Protein AF-A0A8T7DKN2-F1 (afdb_monomer_lite)

Structure (mmCIF, N/CA/C/O backbone):
data_AF-A0A8T7DKN2-F1
#
_entry.id   AF-A0A8T7DKN2-F1
#
loop_
_atom_site.group_PDB
_atom_site.id
_atom_site.type_symbol
_atom_site.label_atom_id
_atom_site.label_alt_id
_atom_site.label_comp_id
_atom_site.label_asym_id
_atom_site.label_entity_id
_atom_site.label_seq_id
_atom_site.pdbx_PDB_ins_code
_atom_site.Cartn_x
_atom_site.Cartn_y
_atom_site.Cartn_z
_atom_site.occupancy
_atom_site.B_iso_or_equiv
_atom_site.auth_seq_id
_atom_site.auth_comp_id
_atom_site.auth_asym_id
_atom_site.auth_atom_id
_atom_site.pdbx_PDB_model_num
ATOM 1 N N . LEU A 1 1 ? 4.648 10.142 3.045 1.00 90.62 1 LEU A N 1
ATOM 2 C CA . LEU A 1 1 ? 4.567 8.880 2.269 1.00 90.62 1 LEU A CA 1
ATOM 3 C C . LEU A 1 1 ? 4.582 9.127 0.769 1.00 90.62 1 LEU A C 1
ATOM 5 O O . LEU A 1 1 ? 5.520 8.663 0.148 1.00 90.62 1 LEU A O 1
ATOM 9 N N . TYR A 1 2 ? 3.647 9.905 0.207 1.00 92.06 2 TYR A N 1
ATOM 10 C CA . TYR A 1 2 ? 3.612 10.200 -1.237 1.00 92.06 2 TYR A CA 1
ATOM 11 C C . TYR A 1 2 ? 4.944 10.720 -1.804 1.00 92.06 2 TYR A C 1
ATOM 13 O O . TYR A 1 2 ? 5.500 10.107 -2.705 1.00 92.06 2 TYR A O 1
ATOM 21 N N . LEU A 1 3 ? 5.507 11.790 -1.227 1.00 95.31 3 LEU A N 1
ATOM 22 C CA . LEU A 1 3 ? 6.794 12.332 -1.689 1.00 95.31 3 LEU A CA 1
ATOM 23 C C . LEU A 1 3 ? 7.936 11.312 -1.569 1.00 95.31 3 LEU A C 1
ATOM 25 O O . LEU A 1 3 ? 8.757 11.201 -2.468 1.00 95.31 3 LEU A O 1
ATOM 29 N N . GLY A 1 4 ? 7.954 10.528 -0.486 1.00 95.31 4 GLY A N 1
ATOM 30 C CA . GLY A 1 4 ? 8.940 9.461 -0.300 1.00 95.31 4 GLY A CA 1
ATOM 31 C C . GLY A 1 4 ? 8.813 8.357 -1.349 1.00 95.31 4 GLY A C 1
ATOM 32 O O . GLY A 1 4 ? 9.822 7.900 -1.872 1.00 95.31 4 GLY A O 1
ATOM 33 N N . TRP A 1 5 ? 7.582 7.979 -1.702 1.00 95.12 5 TRP A N 1
ATOM 34 C CA . TRP A 1 5 ? 7.303 7.024 -2.771 1.00 95.12 5 TRP A CA 1
ATOM 35 C C . TRP A 1 5 ? 7.752 7.548 -4.138 1.00 95.12 5 TRP A C 1
ATOM 37 O O . TRP A 1 5 ? 8.408 6.819 -4.879 1.00 95.12 5 TRP A O 1
ATOM 47 N N . VAL A 1 6 ? 7.449 8.809 -4.461 1.00 95.06 6 VAL A N 1
ATOM 48 C CA . VAL A 1 6 ? 7.875 9.437 -5.721 1.00 95.06 6 VAL A CA 1
ATOM 49 C C . VAL A 1 6 ? 9.400 9.461 -5.815 1.00 95.06 6 VAL A C 1
ATOM 51 O O . VAL A 1 6 ? 9.951 8.991 -6.807 1.00 95.06 6 VAL A O 1
ATOM 54 N N . SER A 1 7 ? 10.090 9.921 -4.769 1.00 94.94 7 SER A N 1
ATOM 55 C CA . SER A 1 7 ? 11.556 9.933 -4.738 1.00 94.94 7 SER A CA 1
ATOM 56 C C . SER A 1 7 ? 12.146 8.528 -4.874 1.00 94.94 7 SER A C 1
ATOM 58 O O . SER A 1 7 ? 13.044 8.325 -5.685 1.00 94.94 7 SER A O 1
ATOM 60 N N . ALA A 1 8 ? 11.619 7.544 -4.139 1.00 94.81 8 ALA A N 1
ATOM 61 C CA . ALA A 1 8 ? 12.079 6.160 -4.225 1.00 94.81 8 ALA A CA 1
ATOM 62 C C . ALA A 1 8 ? 11.844 5.561 -5.620 1.00 94.81 8 ALA A C 1
ATOM 64 O O . ALA A 1 8 ? 12.725 4.898 -6.157 1.00 94.81 8 ALA A O 1
ATOM 65 N N . SER A 1 9 ? 10.694 5.843 -6.237 1.00 92.56 9 SER A N 1
ATOM 66 C CA . SER A 1 9 ? 10.378 5.398 -7.598 1.00 92.56 9 SER A CA 1
ATOM 67 C C . SER A 1 9 ? 11.371 5.949 -8.613 1.00 92.56 9 SER A C 1
ATOM 69 O O . SER A 1 9 ? 11.872 5.197 -9.443 1.00 92.56 9 SER A O 1
ATOM 71 N N . VAL A 1 10 ? 11.692 7.244 -8.523 1.00 91.81 10 VAL A N 1
ATOM 72 C CA . VAL A 1 10 ? 12.685 7.886 -9.394 1.00 91.81 10 VAL A CA 1
ATOM 73 C C . VAL A 1 10 ? 14.072 7.289 -9.169 1.00 91.81 10 VAL A C 1
ATOM 75 O O . VAL A 1 10 ? 14.772 7.028 -10.138 1.00 91.81 10 VAL A O 1
ATOM 78 N N . MET A 1 11 ? 14.462 7.020 -7.920 1.00 93.12 11 MET A N 1
ATOM 79 C CA . MET A 1 11 ? 15.753 6.397 -7.602 1.00 93.12 11 MET A CA 1
ATOM 80 C C . MET A 1 11 ? 15.864 4.974 -8.152 1.00 93.12 11 MET A C 1
ATOM 82 O O . MET A 1 11 ? 16.881 4.643 -8.754 1.00 93.12 11 MET A O 1
ATOM 86 N N . VAL A 1 12 ? 14.829 4.142 -7.984 1.00 91.62 12 VAL A N 1
ATOM 87 C CA . VAL A 1 12 ? 14.810 2.791 -8.565 1.00 91.62 12 VAL A CA 1
ATOM 88 C C . VAL A 1 12 ? 14.847 2.892 -10.085 1.00 91.62 12 VAL A C 1
ATOM 90 O O . VAL A 1 12 ? 15.660 2.232 -10.716 1.00 91.62 12 VAL A O 1
ATOM 93 N N . PHE A 1 13 ? 14.037 3.757 -10.693 1.00 87.44 13 PHE A N 1
ATOM 94 C CA . PHE A 1 13 ? 14.054 3.923 -12.143 1.00 87.44 13 PHE A CA 1
ATOM 95 C C . PHE A 1 13 ? 15.433 4.364 -12.653 1.00 87.44 13 PHE A C 1
ATOM 97 O O . PHE A 1 13 ? 15.977 3.725 -13.544 1.00 87.44 13 PHE A O 1
ATOM 104 N N . ALA A 1 14 ? 16.047 5.376 -12.038 1.00 89.00 14 ALA A N 1
ATOM 105 C CA . ALA A 1 14 ? 17.368 5.876 -12.414 1.00 89.00 14 ALA A CA 1
ATOM 106 C C . ALA A 1 14 ? 18.499 4.852 -12.201 1.00 89.00 14 ALA A C 1
ATOM 108 O O . ALA A 1 14 ? 19.483 4.869 -12.936 1.00 89.00 14 ALA A O 1
ATOM 109 N N . ALA A 1 15 ? 18.373 3.959 -11.214 1.00 88.31 15 ALA A N 1
ATOM 110 C CA . ALA A 1 15 ? 19.363 2.915 -10.957 1.00 88.31 15 ALA A CA 1
ATOM 111 C C . ALA A 1 15 ? 19.396 1.839 -12.056 1.00 88.31 15 ALA A C 1
ATOM 113 O O . ALA A 1 15 ? 20.452 1.268 -12.315 1.00 88.31 15 ALA A O 1
ATOM 114 N N . PHE A 1 16 ? 18.254 1.570 -12.695 1.00 84.81 16 PHE A N 1
ATOM 115 C CA . PHE A 1 16 ? 18.122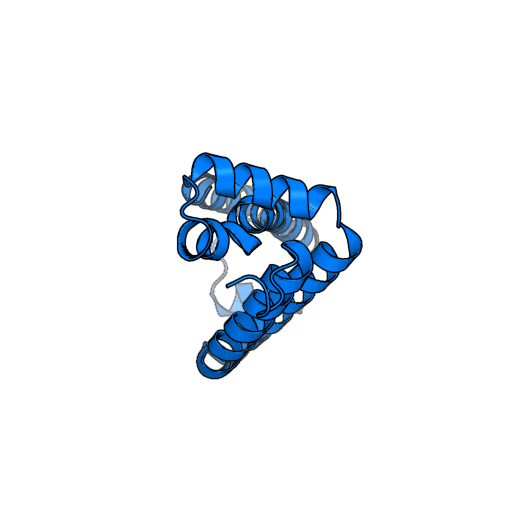 0.534 -13.726 1.00 84.81 16 PHE A CA 1
ATOM 116 C C . PHE A 1 16 ? 18.083 1.097 -15.154 1.00 84.81 16 PHE A C 1
ATOM 118 O O . PHE A 1 16 ? 18.499 0.416 -16.087 1.00 84.81 16 PHE A O 1
ATOM 125 N N . TYR A 1 17 ? 17.638 2.342 -15.327 1.00 80.81 17 TYR A N 1
ATOM 126 C CA . TYR A 1 17 ? 17.549 3.044 -16.606 1.00 80.81 17 TYR A CA 1
ATOM 127 C C . TYR A 1 17 ? 18.435 4.293 -16.564 1.00 80.81 17 TYR A C 1
ATOM 129 O O . TYR A 1 17 ? 17.989 5.390 -16.231 1.00 80.81 17 TYR A O 1
ATOM 137 N N . SER A 1 18 ? 19.716 4.114 -16.888 1.00 68.50 18 SER A N 1
ATOM 138 C CA . SER A 1 18 ? 20.729 5.180 -16.957 1.00 68.50 18 SER A CA 1
ATOM 139 C C . SER A 1 18 ? 20.994 5.694 -18.385 1.00 68.50 18 SER A C 1
ATOM 141 O O . SER A 1 18 ? 21.828 6.579 -18.567 1.00 68.50 18 SER A O 1
ATOM 143 N N . GLY A 1 19 ? 20.291 5.146 -19.387 1.00 70.38 19 GLY A N 1
ATOM 144 C CA . GLY A 1 19 ? 20.437 5.449 -20.818 1.00 70.38 19 GLY A CA 1
ATOM 145 C C . GLY A 1 19 ? 19.172 6.033 -21.463 1.00 70.38 19 GLY A C 1
ATOM 146 O O . GLY A 1 19 ? 18.466 6.829 -20.848 1.00 70.38 19 GLY A O 1
ATOM 147 N N . GLU A 1 20 ? 18.891 5.661 -22.716 1.00 63.56 20 GLU A N 1
ATOM 148 C CA . GLU A 1 20 ? 17.693 6.111 -23.438 1.00 63.56 20 GLU A CA 1
ATOM 149 C C . GLU A 1 20 ? 16.413 5.662 -22.722 1.00 63.56 20 GLU A C 1
ATOM 151 O O . GLU A 1 20 ? 16.265 4.501 -22.336 1.00 63.56 20 GLU A O 1
ATOM 156 N N . PHE A 1 21 ? 15.476 6.596 -22.535 1.00 66.81 21 PHE A N 1
ATOM 157 C CA . PHE A 1 21 ? 14.172 6.265 -21.976 1.00 66.81 21 PHE A CA 1
ATOM 158 C C . PHE A 1 21 ? 13.451 5.317 -22.939 1.00 66.81 21 PHE A C 1
ATOM 160 O O . PHE A 1 21 ? 13.247 5.695 -24.098 1.00 66.81 21 PHE A O 1
ATOM 167 N N . PRO A 1 22 ? 13.026 4.123 -22.486 1.00 70.62 22 PRO A N 1
ATOM 168 C CA . PRO A 1 22 ? 12.272 3.227 -23.342 1.00 70.62 22 PRO A CA 1
ATOM 169 C C . PRO A 1 22 ? 10.995 3.936 -23.786 1.00 70.62 22 PRO A C 1
ATOM 171 O O . PRO A 1 22 ? 10.308 4.592 -22.995 1.00 70.62 22 PRO A O 1
ATOM 174 N N . THR A 1 23 ? 10.654 3.795 -25.064 1.00 81.50 23 THR A N 1
ATOM 175 C CA . THR A 1 23 ? 9.329 4.217 -25.528 1.00 81.50 23 THR A CA 1
ATOM 176 C C . THR A 1 23 ? 8.251 3.440 -24.768 1.00 81.50 23 THR A C 1
ATOM 178 O O . THR A 1 23 ? 8.506 2.352 -24.249 1.00 81.50 23 THR A O 1
ATOM 181 N N . LEU A 1 24 ? 7.017 3.956 -24.721 1.00 75.31 24 LEU A N 1
ATOM 182 C CA . LEU A 1 24 ? 5.895 3.258 -24.071 1.00 75.31 24 LEU A CA 1
ATOM 183 C C . LEU A 1 24 ? 5.777 1.794 -24.532 1.00 75.31 24 LEU A C 1
ATOM 185 O O . LEU A 1 24 ? 5.606 0.905 -23.704 1.00 75.31 24 LEU A O 1
ATOM 189 N N . GLY A 1 25 ? 5.929 1.535 -25.836 1.00 78.12 25 GLY A N 1
ATOM 190 C CA . GLY A 1 25 ? 5.880 0.181 -26.394 1.00 78.12 25 GLY A CA 1
ATOM 191 C C . GLY A 1 25 ? 7.013 -0.720 -25.901 1.00 78.12 25 GLY A C 1
ATOM 192 O O . GLY A 1 25 ? 6.774 -1.878 -25.560 1.00 78.12 25 GLY A O 1
ATOM 193 N N . GLU A 1 26 ? 8.230 -0.187 -25.797 1.00 74.69 26 GLU A N 1
ATOM 194 C CA . GLU A 1 26 ? 9.364 -0.938 -25.258 1.00 74.69 26 GLU A CA 1
ATOM 195 C C . GLU A 1 26 ? 9.238 -1.171 -23.758 1.00 74.69 26 GLU A C 1
ATOM 197 O O . GLU A 1 26 ? 9.530 -2.267 -23.298 1.00 74.69 26 GLU A O 1
ATOM 202 N N . PHE A 1 27 ? 8.734 -0.208 -22.988 1.00 76.75 27 PHE A N 1
ATOM 203 C CA . PHE A 1 27 ? 8.464 -0.403 -21.565 1.00 76.75 27 PHE A CA 1
ATOM 204 C C . PHE A 1 27 ? 7.496 -1.573 -21.334 1.00 76.75 27 PHE A C 1
ATOM 206 O O . PHE A 1 27 ? 7.799 -2.479 -20.559 1.00 76.75 27 PHE A O 1
ATOM 213 N N . PHE A 1 28 ? 6.375 -1.624 -22.063 1.00 76.44 28 PHE A N 1
ATOM 214 C CA . PHE A 1 28 ? 5.445 -2.756 -21.976 1.00 76.44 28 PHE A CA 1
ATOM 215 C C . PHE A 1 28 ? 6.080 -4.076 -22.419 1.00 76.44 28 PHE A C 1
ATOM 217 O O . PHE A 1 28 ? 5.831 -5.111 -21.800 1.00 76.44 28 PHE A O 1
ATOM 224 N N . ARG A 1 29 ? 6.928 -4.055 -23.453 1.00 77.06 29 ARG A N 1
ATOM 225 C CA . ARG A 1 29 ? 7.668 -5.244 -23.880 1.00 77.06 29 ARG A CA 1
ATOM 226 C C . ARG A 1 29 ? 8.616 -5.734 -22.787 1.00 77.06 29 ARG A C 1
ATOM 228 O O . ARG A 1 29 ? 8.593 -6.924 -22.503 1.00 77.06 29 ARG A O 1
ATOM 235 N N . HIS A 1 30 ? 9.362 -4.853 -22.123 1.00 74.50 30 HIS A N 1
ATOM 236 C CA . HIS A 1 30 ? 10.236 -5.218 -21.003 1.00 74.50 30 HIS A CA 1
ATOM 237 C C . HIS A 1 30 ? 9.450 -5.768 -19.800 1.00 74.50 30 HIS A C 1
ATOM 239 O O . HIS A 1 30 ? 9.906 -6.714 -19.158 1.00 74.50 30 HIS A O 1
ATOM 245 N N . LEU A 1 31 ? 8.253 -5.232 -19.522 1.00 74.75 31 LEU A N 1
ATOM 246 C CA . LEU A 1 31 ? 7.364 -5.748 -18.474 1.00 74.75 31 LEU A CA 1
ATOM 247 C C . LEU A 1 31 ? 6.856 -7.169 -18.773 1.00 74.75 31 LEU A C 1
ATOM 249 O O . LEU A 1 31 ? 6.742 -7.976 -17.855 1.00 74.75 31 LEU A O 1
ATOM 253 N N . ILE A 1 32 ? 6.541 -7.474 -20.037 1.00 75.06 32 ILE A N 1
ATOM 254 C CA . ILE A 1 32 ? 5.944 -8.757 -20.452 1.00 75.06 32 ILE A CA 1
ATOM 255 C C . ILE A 1 32 ? 7.012 -9.817 -20.753 1.00 75.06 32 ILE A C 1
ATOM 257 O O . ILE A 1 32 ? 6.843 -10.982 -20.406 1.00 75.06 32 ILE A O 1
ATOM 261 N N . MET A 1 33 ? 8.113 -9.428 -21.397 1.00 70.00 33 MET A N 1
ATOM 262 C CA . MET A 1 33 ? 9.198 -10.331 -21.804 1.00 70.00 33 MET A CA 1
ATOM 263 C C . MET A 1 33 ? 10.176 -10.628 -20.667 1.00 70.00 33 MET A C 1
ATOM 265 O O . MET A 1 33 ? 11.053 -11.471 -20.816 1.00 70.00 33 MET A O 1
ATOM 269 N N . THR A 1 34 ? 9.994 -9.997 -19.504 1.00 65.62 34 THR A N 1
ATOM 270 C CA . THR A 1 34 ? 10.783 -10.246 -18.289 1.00 65.62 34 THR A CA 1
ATOM 271 C C . THR A 1 34 ? 12.293 -10.009 -18.468 1.00 65.62 34 THR A C 1
ATOM 273 O O . THR A 1 34 ? 13.096 -10.488 -17.674 1.00 65.62 34 THR A O 1
ATOM 276 N N . GLU A 1 35 ? 12.691 -9.233 -19.484 1.00 69.19 35 GLU A N 1
ATOM 277 C CA . GLU A 1 35 ? 14.099 -8.941 -19.812 1.00 69.19 35 GLU A CA 1
ATOM 278 C C . GLU A 1 35 ? 14.809 -8.145 -18.692 1.00 69.19 35 GLU A C 1
ATOM 280 O O . GLU A 1 35 ? 16.034 -8.154 -18.604 1.00 69.19 35 GLU A O 1
ATOM 285 N N . HIS A 1 36 ? 14.043 -7.539 -17.772 1.00 75.75 36 HIS A N 1
ATOM 286 C CA . HIS A 1 36 ? 14.536 -6.827 -16.586 1.00 75.75 36 HIS A CA 1
ATOM 287 C C . HIS A 1 36 ? 13.839 -7.276 -15.286 1.00 75.75 36 HIS A C 1
ATOM 289 O O . HIS A 1 36 ? 13.226 -6.469 -14.579 1.00 75.75 36 HIS A O 1
ATOM 295 N N . MET A 1 37 ? 13.936 -8.570 -14.945 1.00 82.44 37 MET A N 1
ATOM 296 C CA . MET A 1 37 ? 13.410 -9.113 -13.675 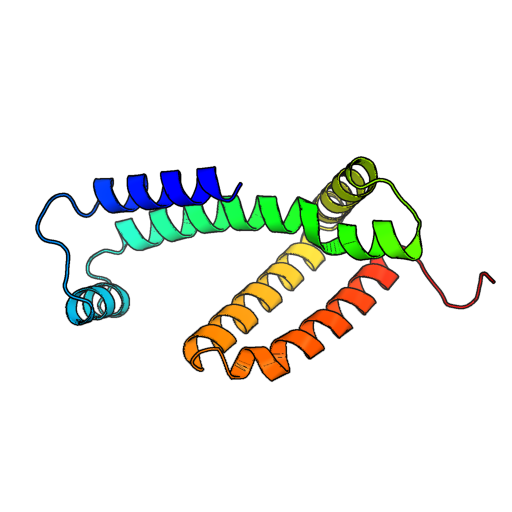1.00 82.44 37 MET A CA 1
ATOM 297 C C . MET A 1 37 ? 13.911 -8.365 -12.438 1.00 82.44 37 MET A C 1
ATOM 299 O O . MET A 1 37 ? 13.133 -8.133 -11.515 1.00 82.44 37 MET A O 1
ATOM 303 N N . ASP A 1 38 ? 15.180 -7.960 -12.421 1.00 87.38 38 ASP A N 1
ATOM 304 C CA . ASP A 1 38 ? 15.780 -7.298 -11.260 1.00 87.38 38 ASP A CA 1
ATOM 305 C C . ASP A 1 38 ? 15.094 -5.960 -10.954 1.00 87.38 38 ASP A C 1
ATOM 307 O O . ASP A 1 38 ? 14.762 -5.676 -9.800 1.00 87.38 38 ASP A O 1
ATOM 311 N N . PHE A 1 39 ? 14.787 -5.178 -11.996 1.00 87.25 39 PHE A N 1
ATOM 312 C CA . PHE A 1 39 ? 14.021 -3.941 -11.859 1.00 87.25 39 PHE A CA 1
ATOM 313 C C . PHE A 1 39 ? 12.630 -4.221 -11.285 1.00 87.25 39 PHE A C 1
ATOM 315 O O . PHE A 1 39 ? 12.219 -3.556 -10.337 1.00 87.25 39 PHE A O 1
ATOM 322 N N . LEU A 1 40 ? 11.918 -5.221 -11.817 1.00 87.62 40 LEU A N 1
ATOM 323 C CA . LEU A 1 40 ? 10.577 -5.582 -11.352 1.00 87.62 40 LEU A CA 1
ATOM 324 C C . LEU A 1 40 ? 10.569 -6.003 -9.883 1.00 87.62 40 LEU A C 1
ATOM 326 O O . LEU A 1 40 ? 9.725 -5.536 -9.120 1.00 87.62 40 LEU A O 1
ATOM 330 N N . ILE A 1 41 ? 11.516 -6.848 -9.475 1.00 90.75 41 ILE A N 1
ATOM 331 C CA 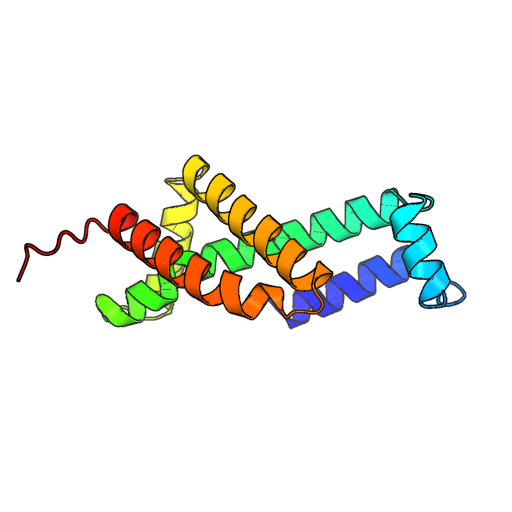. ILE A 1 41 ? 11.626 -7.331 -8.097 1.00 90.75 41 ILE A CA 1
ATOM 332 C C . ILE A 1 41 ? 11.899 -6.163 -7.153 1.00 90.75 41 ILE A C 1
ATOM 334 O O . ILE A 1 41 ? 11.205 -6.022 -6.144 1.00 90.75 41 ILE A O 1
ATOM 338 N N . VAL A 1 42 ? 12.866 -5.299 -7.472 1.00 92.62 42 VAL A N 1
ATOM 339 C CA . VAL A 1 42 ? 13.201 -4.145 -6.626 1.00 92.62 42 VAL A CA 1
ATOM 340 C C . VAL A 1 42 ? 12.045 -3.148 -6.587 1.00 92.62 42 VAL A C 1
ATOM 342 O O . VAL A 1 42 ? 11.637 -2.728 -5.503 1.00 92.62 42 VAL A O 1
ATOM 345 N N . TYR A 1 43 ? 11.467 -2.810 -7.739 1.00 91.25 43 TYR A N 1
ATOM 346 C CA . TYR A 1 43 ? 10.364 -1.858 -7.835 1.00 91.25 43 TYR A CA 1
ATOM 347 C C . TYR A 1 43 ? 9.125 -2.352 -7.077 1.00 91.25 43 TYR A C 1
ATOM 349 O O . TYR A 1 43 ? 8.545 -1.608 -6.284 1.00 91.25 43 TYR A O 1
ATOM 357 N N . PHE A 1 44 ? 8.760 -3.628 -7.237 1.00 91.56 44 PHE A N 1
ATOM 358 C CA . PHE A 1 44 ? 7.644 -4.236 -6.516 1.00 91.56 44 PHE A CA 1
ATOM 359 C C . PHE A 1 44 ? 7.920 -4.365 -5.015 1.00 91.56 44 PHE A C 1
ATOM 361 O O . PHE A 1 44 ? 7.016 -4.142 -4.212 1.00 91.56 44 PHE A O 1
ATOM 368 N N . SER A 1 45 ? 9.157 -4.667 -4.610 1.00 94.62 45 SER A N 1
ATOM 369 C CA . SER A 1 45 ? 9.540 -4.756 -3.192 1.00 94.62 45 SER A CA 1
ATOM 370 C C . SER A 1 45 ? 9.439 -3.401 -2.495 1.00 94.62 45 SER A C 1
ATOM 372 O O . SER A 1 45 ? 8.826 -3.290 -1.431 1.00 94.62 45 SER A O 1
ATOM 374 N N . VAL A 1 46 ? 9.976 -2.346 -3.116 1.00 95.50 46 VAL A N 1
ATOM 375 C CA . VAL A 1 46 ? 9.874 -0.976 -2.596 1.00 95.50 46 VAL A CA 1
ATOM 376 C C . VAL A 1 46 ? 8.411 -0.531 -2.576 1.00 95.50 46 VAL A C 1
ATOM 378 O O . VAL A 1 46 ? 7.939 -0.041 -1.551 1.00 95.50 46 VAL A O 1
ATOM 381 N N . GLY A 1 47 ? 7.657 -0.768 -3.653 1.00 93.69 47 GLY A N 1
ATOM 382 C CA . GLY A 1 47 ? 6.224 -0.468 -3.713 1.00 93.69 47 GLY A CA 1
ATOM 383 C C . GLY A 1 47 ? 5.420 -1.182 -2.631 1.00 93.69 47 GLY A C 1
ATOM 384 O O . GLY A 1 47 ? 4.622 -0.550 -1.940 1.00 93.69 47 GLY A O 1
ATOM 385 N N . SER A 1 48 ? 5.690 -2.467 -2.409 1.00 93.56 48 SER A N 1
ATOM 386 C CA . SER A 1 48 ? 5.049 -3.263 -1.360 1.00 93.56 48 SER A CA 1
ATOM 387 C C . SER A 1 48 ? 5.361 -2.723 0.032 1.00 93.56 48 SER A C 1
ATOM 389 O O . SER A 1 48 ? 4.457 -2.635 0.858 1.00 93.56 48 SER A O 1
ATOM 391 N N . MET A 1 49 ? 6.594 -2.277 0.294 1.00 95.94 49 MET A N 1
ATOM 392 C CA . MET A 1 49 ? 6.956 -1.640 1.565 1.00 95.94 49 MET A CA 1
ATOM 393 C C . MET A 1 49 ? 6.104 -0.389 1.828 1.00 95.94 49 MET A C 1
ATOM 395 O O . MET A 1 49 ? 5.507 -0.256 2.898 1.00 95.94 49 MET A O 1
ATOM 399 N N . PHE A 1 50 ? 5.995 0.517 0.851 1.00 95.81 50 PHE A N 1
ATOM 400 C CA . PHE A 1 50 ? 5.133 1.697 0.977 1.00 95.81 50 PHE A CA 1
ATOM 401 C C . PHE A 1 50 ? 3.649 1.317 1.091 1.00 95.81 50 PHE A C 1
ATOM 403 O O . PHE A 1 50 ? 2.926 1.925 1.883 1.00 95.81 50 PHE A O 1
ATOM 410 N N . GLY A 1 51 ? 3.219 0.293 0.350 1.00 94.81 51 GLY A N 1
ATOM 411 C CA . GLY A 1 51 ? 1.875 -0.281 0.387 1.00 94.81 51 GLY A CA 1
ATOM 412 C C . GLY A 1 51 ? 1.490 -0.795 1.774 1.00 94.81 51 GLY A C 1
ATOM 413 O O . GLY A 1 51 ? 0.436 -0.440 2.295 1.00 94.81 51 GLY A O 1
ATOM 414 N N . VAL A 1 52 ? 2.371 -1.557 2.421 1.00 94.75 52 VAL A N 1
ATOM 415 C CA . VAL A 1 52 ? 2.166 -2.064 3.785 1.00 94.75 52 VAL A CA 1
ATOM 416 C C . VAL A 1 52 ? 2.046 -0.915 4.778 1.00 94.75 52 VAL A C 1
ATOM 418 O O . VAL A 1 52 ? 1.143 -0.925 5.616 1.00 94.75 52 VAL A O 1
ATOM 421 N N . ILE A 1 53 ? 2.912 0.096 4.674 1.00 95.50 53 ILE A N 1
ATOM 422 C CA . ILE A 1 53 ? 2.872 1.250 5.578 1.00 95.50 53 ILE A CA 1
ATOM 423 C C . ILE A 1 53 ? 1.544 1.996 5.422 1.00 95.50 53 ILE A C 1
ATOM 425 O O . ILE A 1 53 ? 0.874 2.251 6.422 1.00 95.50 53 ILE A O 1
ATOM 429 N N . ILE A 1 54 ? 1.138 2.321 4.188 1.00 95.12 54 ILE A N 1
ATOM 430 C CA . ILE A 1 54 ? -0.089 3.093 3.958 1.00 95.12 54 ILE A CA 1
ATOM 431 C C . ILE A 1 54 ? -1.344 2.298 4.321 1.00 95.12 54 ILE A C 1
ATOM 433 O O . ILE A 1 54 ? -2.258 2.851 4.931 1.00 95.12 54 ILE A O 1
ATOM 437 N N . PHE A 1 55 ? -1.374 1.000 4.021 1.00 94.56 55 PHE A N 1
ATOM 438 C CA . PHE A 1 55 ? -2.455 0.108 4.424 1.00 94.56 55 PHE A CA 1
ATOM 439 C C . PHE A 1 55 ? -2.593 0.075 5.951 1.00 94.56 55 PHE A C 1
ATOM 441 O O . PHE A 1 55 ? -3.678 0.316 6.479 1.00 94.56 55 PHE A O 1
ATOM 448 N N . SER A 1 56 ? -1.477 -0.106 6.664 1.00 94.75 56 SER A N 1
ATOM 449 C CA . SER A 1 56 ? -1.466 -0.225 8.127 1.00 94.75 56 SER A CA 1
ATOM 450 C C . SER A 1 56 ? -2.004 1.010 8.839 1.00 94.75 56 SER A C 1
ATOM 452 O O . SER A 1 56 ? -2.694 0.881 9.847 1.00 94.75 56 SER A O 1
ATOM 454 N N . ILE A 1 57 ? -1.735 2.207 8.317 1.00 94.69 57 ILE A N 1
ATOM 455 C CA . ILE A 1 57 ? -2.199 3.457 8.935 1.00 94.69 57 ILE A CA 1
ATOM 456 C C . ILE A 1 57 ? -3.624 3.857 8.537 1.00 94.69 57 ILE A C 1
ATOM 458 O O . ILE A 1 57 ? -4.179 4.753 9.168 1.00 94.69 57 ILE A O 1
ATOM 462 N N . SER A 1 58 ? -4.206 3.272 7.484 1.00 92.00 58 SER A N 1
ATOM 463 C CA . SER A 1 58 ? -5.447 3.790 6.882 1.00 92.00 58 SER A CA 1
ATOM 464 C C . SER A 1 58 ? -6.651 2.859 6.973 1.00 92.00 58 SER A C 1
ATOM 466 O O . SER A 1 58 ? -7.768 3.368 7.051 1.00 92.00 58 SER A O 1
ATOM 468 N N . ILE A 1 59 ? -6.451 1.536 6.993 1.00 91.88 59 ILE A N 1
ATOM 469 C CA . ILE A 1 59 ? -7.510 0.552 6.717 1.00 91.88 59 ILE A CA 1
ATOM 470 C C . ILE A 1 59 ? -8.779 0.719 7.568 1.00 91.88 59 ILE A C 1
ATOM 472 O O . ILE A 1 59 ? -9.884 0.594 7.045 1.00 91.88 59 ILE A O 1
ATOM 476 N N . ILE A 1 60 ? -8.642 1.061 8.852 1.00 90.00 60 ILE A N 1
ATOM 477 C CA . ILE A 1 60 ? -9.784 1.304 9.752 1.00 90.00 60 ILE A CA 1
ATOM 478 C C . ILE A 1 60 ? -9.813 2.721 10.334 1.00 90.00 60 ILE A C 1
ATOM 480 O O . ILE A 1 60 ? -10.666 3.034 11.161 1.00 90.00 60 ILE A O 1
ATOM 484 N N . SER A 1 61 ? -8.920 3.611 9.903 1.00 88.25 61 SER A N 1
ATOM 485 C CA . SER A 1 61 ? -8.791 4.941 10.508 1.00 88.25 61 SER A CA 1
ATOM 486 C C . SER A 1 61 ? -10.000 5.835 10.227 1.00 88.25 61 SER A C 1
ATOM 488 O O . SER A 1 61 ? -10.513 6.473 11.139 1.00 88.25 61 SER A O 1
ATOM 490 N N . ILE A 1 62 ? -10.506 5.848 8.989 1.00 86.50 62 ILE A N 1
ATOM 491 C CA . ILE A 1 62 ? -11.688 6.645 8.611 1.00 86.50 62 ILE A CA 1
ATOM 492 C C . ILE A 1 62 ? -12.941 6.247 9.411 1.00 86.50 62 ILE A C 1
ATOM 494 O O . ILE A 1 62 ? -13.552 7.138 10.005 1.00 86.50 62 ILE A O 1
ATOM 498 N N . PRO A 1 63 ? -13.346 4.962 9.467 1.00 82.94 63 PRO A N 1
ATOM 499 C CA . PRO A 1 63 ? -14.524 4.582 10.239 1.00 82.94 63 PRO A CA 1
ATOM 500 C C . PRO A 1 63 ? -14.329 4.797 11.747 1.00 82.94 63 PRO A C 1
ATOM 502 O O . PRO A 1 63 ? -15.273 5.202 12.412 1.00 82.94 63 PRO A O 1
ATOM 505 N N . LEU A 1 64 ? -13.114 4.657 12.296 1.00 86.12 64 LEU A N 1
ATOM 506 C CA . LEU A 1 64 ? -12.848 5.014 13.698 1.00 86.12 64 LEU A CA 1
ATOM 507 C C . LEU A 1 64 ? -13.042 6.511 13.981 1.00 86.12 64 LEU A C 1
ATOM 509 O O . LEU A 1 64 ? -13.640 6.871 14.995 1.00 86.12 64 LEU A O 1
ATOM 513 N N . ILE A 1 65 ? -12.569 7.383 13.088 1.00 87.56 65 ILE A N 1
ATOM 514 C CA . ILE A 1 65 ? -12.767 8.834 13.217 1.00 87.56 65 ILE A CA 1
ATOM 515 C C . ILE A 1 65 ? -14.256 9.172 13.114 1.00 87.56 65 ILE A C 1
ATOM 517 O O . ILE A 1 65 ? -14.765 9.969 13.897 1.00 87.56 65 ILE A O 1
ATOM 521 N N . LYS A 1 66 ? -14.965 8.560 12.161 1.00 84.25 66 LYS A N 1
ATOM 522 C CA . LYS A 1 66 ? -16.375 8.857 11.898 1.00 84.25 66 LYS A CA 1
ATOM 523 C C . LYS A 1 66 ? -17.307 8.307 12.980 1.00 84.25 66 LYS A C 1
ATOM 525 O O . LYS A 1 66 ? -18.125 9.053 13.506 1.00 84.25 66 LYS A O 1
ATOM 530 N N . ASP A 1 67 ? -17.191 7.023 13.299 1.00 80.12 67 ASP A N 1
ATOM 531 C CA . ASP A 1 67 ? -18.175 6.313 14.120 1.00 80.12 67 ASP A CA 1
ATOM 532 C C . ASP A 1 67 ? -17.827 6.351 15.608 1.00 80.12 67 ASP A C 1
ATOM 534 O O . ASP A 1 67 ? -18.720 6.327 16.450 1.00 80.12 67 ASP A O 1
ATOM 538 N N . LYS A 1 68 ? -16.535 6.430 15.950 1.00 75.25 68 LYS A N 1
ATOM 539 C CA . LYS A 1 68 ? -16.073 6.498 17.346 1.00 75.25 68 LYS A CA 1
ATOM 540 C C . LYS A 1 68 ? -15.566 7.881 17.759 1.00 75.25 68 LYS A C 1
ATOM 542 O O . LYS A 1 68 ? -15.053 8.012 18.866 1.00 75.25 68 LYS A O 1
ATOM 547 N N . GLN A 1 69 ? -15.701 8.893 16.892 1.00 80.12 69 GLN A N 1
ATOM 548 C CA . GLN A 1 69 ? -15.222 10.270 17.110 1.00 80.12 69 GLN A CA 1
ATOM 549 C C . GLN A 1 69 ? -13.776 10.337 17.631 1.00 80.12 69 GLN A C 1
ATOM 551 O O . GLN A 1 69 ? -13.416 11.211 18.419 1.00 80.12 69 GLN A O 1
ATOM 556 N N . MET A 1 70 ? -12.940 9.385 17.208 1.00 85.81 70 MET A N 1
ATOM 557 C CA . MET A 1 70 ? -11.540 9.327 17.611 1.00 85.81 70 MET A CA 1
ATOM 558 C C . MET A 1 70 ? -10.726 10.380 16.862 1.00 85.81 70 MET A C 1
ATOM 560 O O . MET A 1 70 ? -10.976 10.660 15.688 1.00 85.81 70 MET A O 1
ATOM 564 N N . ASP A 1 71 ? -9.701 10.925 17.513 1.00 91.12 71 ASP A N 1
ATOM 565 C CA . ASP A 1 71 ? -8.723 11.763 16.834 1.00 91.12 71 ASP A CA 1
ATOM 566 C C . ASP A 1 71 ? -7.914 10.941 15.813 1.00 91.12 71 ASP A C 1
ATOM 568 O O . ASP A 1 71 ? -7.709 9.730 15.958 1.00 91.12 71 ASP A O 1
ATOM 572 N N . ALA A 1 72 ? -7.441 11.607 14.758 1.00 89.38 72 ALA A N 1
ATOM 573 C CA . ALA A 1 72 ? -6.763 10.942 13.646 1.00 89.38 72 ALA A CA 1
ATOM 574 C C . ALA A 1 72 ? -5.485 10.196 14.069 1.00 89.38 72 ALA A C 1
ATOM 576 O O . ALA A 1 72 ? -5.140 9.173 13.467 1.00 89.38 72 ALA A O 1
ATOM 577 N N . LEU A 1 73 ? -4.789 10.675 15.108 1.00 93.12 73 LEU A N 1
ATOM 578 C CA . LEU A 1 73 ? -3.579 10.034 15.611 1.00 93.12 73 LEU A CA 1
ATOM 579 C C . LEU A 1 73 ? -3.927 8.730 16.339 1.00 93.12 73 LEU A C 1
ATOM 581 O O . LEU A 1 73 ? -3.368 7.683 16.006 1.00 93.12 73 LEU A O 1
ATOM 585 N N . SER A 1 74 ? -4.893 8.756 17.260 1.00 89.88 74 SER A N 1
ATOM 586 C CA . SER A 1 74 ? -5.370 7.549 17.948 1.00 89.88 74 SER A CA 1
ATOM 587 C C . SER A 1 74 ? -5.967 6.527 16.984 1.00 89.88 74 SER A C 1
ATOM 589 O O . SER A 1 74 ? -5.700 5.332 17.120 1.00 89.88 74 SER A O 1
ATOM 591 N N . ALA A 1 75 ? -6.724 6.974 15.977 1.00 91.19 75 ALA A N 1
ATOM 592 C CA . ALA A 1 75 ? -7.278 6.103 14.942 1.00 91.19 75 ALA A CA 1
ATOM 593 C C . ALA A 1 75 ? -6.173 5.405 14.131 1.00 91.19 75 ALA A C 1
ATOM 595 O O . ALA A 1 75 ? -6.236 4.198 13.903 1.00 91.19 75 ALA A O 1
ATOM 596 N N . THR A 1 76 ? -5.110 6.138 13.785 1.00 93.75 76 THR A N 1
ATOM 597 C CA . THR A 1 76 ? -3.939 5.580 13.095 1.00 93.75 76 THR A CA 1
ATOM 598 C C . THR A 1 76 ? -3.233 4.523 13.944 1.00 93.75 76 THR A C 1
ATOM 600 O O . THR A 1 76 ? -2.921 3.439 13.451 1.00 93.75 76 THR A O 1
ATOM 603 N N . VAL A 1 77 ? -3.009 4.794 15.234 1.00 94.12 77 VAL A N 1
ATOM 604 C CA . VAL A 1 77 ? -2.385 3.826 16.154 1.00 94.12 77 VAL A CA 1
ATOM 605 C C . VAL A 1 77 ? -3.252 2.574 16.303 1.00 94.12 77 VAL A C 1
ATOM 607 O O . VAL A 1 77 ? -2.729 1.459 16.291 1.00 94.12 77 VAL A O 1
ATOM 610 N N . ALA A 1 78 ? -4.572 2.735 16.407 1.00 91.38 78 ALA A N 1
ATOM 611 C CA . ALA A 1 78 ? -5.510 1.619 16.450 1.00 91.38 78 ALA A CA 1
ATOM 612 C C . ALA A 1 78 ? -5.483 0.793 15.153 1.00 91.38 78 ALA A C 1
ATOM 614 O O . ALA A 1 78 ? -5.468 -0.434 15.220 1.00 91.38 78 ALA A O 1
ATOM 615 N N . SER A 1 79 ? -5.389 1.445 13.991 1.00 92.06 79 SER A N 1
ATOM 616 C CA . SER A 1 79 ? -5.247 0.783 12.691 1.00 92.06 79 SER A CA 1
ATOM 617 C C . SER A 1 79 ? -3.969 -0.052 12.605 1.00 92.06 79 SER A C 1
ATOM 619 O O . SER A 1 79 ? -4.018 -1.233 12.259 1.00 92.06 79 SER A O 1
ATOM 621 N N . VAL A 1 80 ? -2.831 0.507 13.023 1.00 95.12 80 VAL A N 1
ATOM 622 C CA . VAL A 1 80 ? -1.557 -0.229 13.058 1.00 95.12 80 VAL A CA 1
ATOM 623 C C . VAL A 1 80 ? -1.645 -1.427 14.006 1.00 95.12 80 VAL A C 1
ATOM 625 O O . VAL A 1 80 ? -1.210 -2.524 13.658 1.00 95.12 80 VAL A O 1
ATOM 628 N N . ARG A 1 81 ? -2.257 -1.253 15.185 1.00 93.06 81 ARG A N 1
ATOM 629 C CA . ARG A 1 81 ? -2.497 -2.360 16.123 1.00 93.06 81 ARG A CA 1
ATOM 630 C C . ARG A 1 81 ? -3.370 -3.445 15.497 1.00 93.06 81 ARG A C 1
ATOM 632 O O . ARG A 1 81 ? -3.027 -4.615 15.623 1.00 93.06 81 ARG A O 1
ATOM 639 N N . ALA A 1 82 ? -4.443 -3.088 14.793 1.00 91.81 82 ALA A N 1
ATOM 640 C CA . ALA A 1 82 ? -5.305 -4.064 14.130 1.00 91.81 82 ALA A CA 1
ATOM 641 C C . ALA A 1 82 ? -4.525 -4.937 13.135 1.00 91.81 82 ALA A C 1
ATOM 643 O O . ALA A 1 82 ? -4.713 -6.154 13.132 1.00 91.81 82 ALA A O 1
ATOM 644 N N . VAL A 1 83 ? -3.597 -4.341 12.374 1.00 94.81 83 VAL A N 1
ATOM 645 C CA . VAL A 1 83 ? -2.714 -5.075 11.452 1.00 94.81 83 VAL A CA 1
ATOM 646 C C . VAL A 1 83 ? -1.735 -5.993 12.178 1.00 94.81 83 VAL A C 1
ATOM 648 O O . VAL A 1 83 ? -1.594 -7.153 11.796 1.00 94.81 83 VAL A O 1
ATOM 651 N N . ILE A 1 84 ? -1.098 -5.513 13.247 1.00 95.00 84 ILE A N 1
ATOM 652 C CA . ILE A 1 84 ? -0.114 -6.295 14.013 1.00 95.00 84 ILE A CA 1
ATOM 653 C C . ILE A 1 84 ? -0.767 -7.471 14.750 1.00 95.00 84 ILE A C 1
ATOM 655 O O . ILE A 1 84 ? -0.201 -8.561 14.778 1.00 95.00 84 ILE A O 1
ATOM 659 N N . PHE A 1 85 ? -1.946 -7.268 15.345 1.00 94.25 85 PHE A N 1
ATOM 660 C CA . PHE A 1 85 ? -2.634 -8.302 16.124 1.00 94.25 85 PHE A CA 1
ATOM 661 C C . PHE A 1 85 ? -3.439 -9.284 15.263 1.00 94.25 85 PHE A C 1
ATOM 663 O O . PHE A 1 85 ? -3.738 -10.378 15.731 1.00 94.25 85 PHE A O 1
ATOM 670 N N . ASN A 1 86 ? -3.756 -8.940 14.009 1.00 93.12 86 ASN A N 1
ATOM 671 C CA . ASN A 1 86 ? -4.518 -9.799 13.094 1.00 93.12 86 ASN A CA 1
ATOM 672 C C . ASN A 1 86 ? -3.831 -9.936 11.720 1.00 93.12 86 ASN A C 1
ATOM 674 O O . ASN A 1 86 ? -4.454 -9.653 10.693 1.00 93.12 86 ASN A O 1
ATOM 678 N N . PRO A 1 87 ? -2.565 -10.388 11.647 1.00 91.69 87 PRO A N 1
ATOM 679 C CA . PRO A 1 87 ? -1.798 -10.353 10.403 1.00 91.69 87 PRO A CA 1
ATOM 680 C C . PRO A 1 87 ? -2.407 -11.240 9.311 1.00 91.69 87 PRO A C 1
ATOM 682 O O . PRO A 1 87 ? -2.429 -10.843 8.153 1.00 91.69 87 PRO A O 1
ATOM 685 N N . GLY A 1 88 ? -2.961 -12.406 9.661 1.00 94.75 88 GLY A N 1
ATOM 686 C CA . GLY A 1 88 ? -3.569 -13.328 8.693 1.00 94.75 88 GLY A CA 1
ATOM 687 C C . GLY A 1 88 ? -4.723 -12.694 7.902 1.00 94.75 88 GLY A C 1
ATOM 688 O O . GLY A 1 88 ? -4.598 -12.530 6.686 1.00 94.75 88 GLY A O 1
ATOM 689 N N . PRO A 1 89 ? -5.820 -12.279 8.568 1.00 91.94 89 PRO A N 1
ATOM 690 C CA . PRO A 1 89 ? -6.928 -11.590 7.906 1.00 91.94 89 PRO A CA 1
ATOM 691 C C . PRO A 1 89 ? -6.491 -10.333 7.147 1.00 91.94 89 PRO A C 1
ATOM 693 O O . PRO A 1 89 ? -6.984 -10.064 6.055 1.00 91.94 89 PRO A O 1
ATOM 696 N N . MET A 1 90 ? -5.533 -9.582 7.694 1.00 92.62 90 MET A N 1
ATOM 697 C CA . MET A 1 90 ? -5.072 -8.318 7.116 1.00 92.62 90 MET A CA 1
ATOM 698 C C . MET A 1 90 ? -4.244 -8.520 5.845 1.00 92.62 90 MET A C 1
ATOM 700 O O . MET A 1 90 ? -4.414 -7.762 4.894 1.00 92.62 90 MET A O 1
ATOM 704 N N . ILE A 1 91 ? -3.419 -9.569 5.780 1.00 93.31 91 ILE A N 1
ATOM 705 C CA . ILE A 1 91 ? -2.687 -9.958 4.566 1.00 93.31 91 ILE A CA 1
ATOM 706 C C . ILE A 1 91 ? -3.662 -10.395 3.473 1.00 93.31 91 ILE A C 1
ATOM 708 O O . ILE A 1 91 ? -3.539 -9.954 2.332 1.00 93.31 91 ILE A O 1
ATOM 712 N N . VAL A 1 92 ? -4.651 -11.226 3.817 1.00 93.62 92 VAL A N 1
ATOM 713 C CA . VAL A 1 92 ? -5.682 -11.668 2.865 1.00 93.62 92 VAL A CA 1
ATOM 714 C C . VAL A 1 92 ? -6.454 -10.465 2.323 1.00 93.62 92 VAL A C 1
ATOM 716 O O . VAL A 1 92 ? -6.634 -10.338 1.112 1.00 93.62 92 VAL A O 1
ATOM 719 N N . TRP A 1 93 ? -6.852 -9.544 3.202 1.00 91.62 93 TRP A N 1
ATOM 720 C CA . TRP A 1 93 ? -7.580 -8.338 2.819 1.00 91.62 93 TRP A CA 1
ATOM 721 C C . TRP A 1 93 ? -6.750 -7.395 1.940 1.00 91.62 93 TRP A C 1
ATOM 723 O O . TRP A 1 93 ? -7.224 -6.941 0.897 1.00 91.62 93 TRP A O 1
ATOM 733 N N . ALA A 1 94 ? -5.486 -7.158 2.302 1.00 91.94 94 ALA A N 1
ATOM 734 C CA . ALA A 1 94 ? -4.552 -6.394 1.481 1.00 91.94 94 ALA A CA 1
ATOM 735 C C . ALA A 1 94 ? -4.365 -7.033 0.093 1.00 91.94 94 ALA A C 1
ATOM 737 O O . ALA A 1 94 ? -4.352 -6.324 -0.914 1.00 91.94 94 ALA A O 1
ATOM 738 N N . GLY A 1 95 ? -4.298 -8.367 0.027 1.00 92.94 95 GLY A N 1
ATOM 739 C CA . GLY A 1 95 ? -4.252 -9.126 -1.222 1.00 92.94 95 GLY A CA 1
ATOM 740 C C . GLY A 1 95 ? -5.483 -8.900 -2.103 1.00 92.94 95 GLY A C 1
ATOM 741 O O . GLY A 1 95 ? -5.335 -8.603 -3.288 1.00 92.94 95 GLY A O 1
ATOM 742 N N . PHE A 1 96 ? -6.693 -8.958 -1.537 1.00 91.94 96 PHE A N 1
ATOM 743 C CA . PHE A 1 96 ? -7.927 -8.661 -2.276 1.00 91.94 96 PHE A CA 1
ATOM 744 C C . PHE A 1 96 ? -7.940 -7.242 -2.838 1.00 91.94 96 PHE A C 1
ATOM 746 O O . PHE A 1 96 ? -8.250 -7.054 -4.014 1.00 91.94 96 PHE A O 1
ATOM 753 N N . ILE A 1 97 ? -7.563 -6.249 -2.029 1.00 90.00 97 ILE A N 1
ATOM 754 C CA . ILE A 1 97 ? -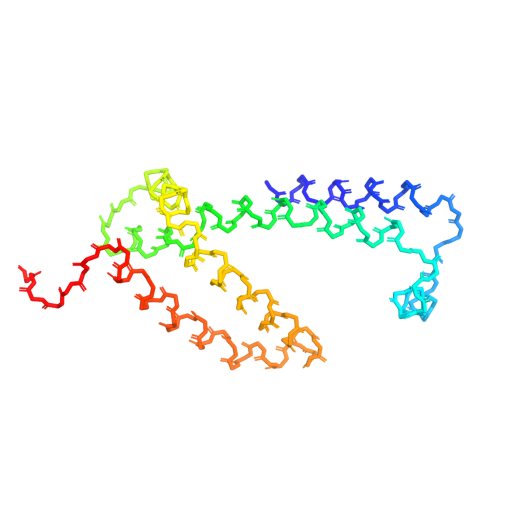7.473 -4.857 -2.482 1.00 90.00 97 ILE A CA 1
ATOM 755 C C . ILE A 1 97 ? -6.469 -4.738 -3.630 1.00 90.00 97 ILE A C 1
ATOM 757 O O . ILE A 1 97 ? -6.785 -4.110 -4.640 1.00 90.00 97 ILE A O 1
ATOM 761 N N . ALA A 1 98 ? -5.291 -5.357 -3.515 1.00 91.50 98 ALA A N 1
ATOM 762 C CA . ALA A 1 98 ? -4.267 -5.318 -4.554 1.00 91.50 98 ALA A CA 1
ATOM 763 C C . ALA A 1 98 ? -4.757 -5.943 -5.871 1.00 91.50 98 ALA A C 1
ATOM 765 O O . ALA A 1 98 ? -4.646 -5.317 -6.925 1.00 91.50 98 ALA A O 1
ATOM 766 N N . VAL A 1 99 ? -5.359 -7.135 -5.818 1.00 91.50 99 VAL A N 1
ATOM 767 C CA . VAL A 1 99 ? -5.891 -7.839 -6.999 1.00 91.50 99 VAL A CA 1
ATOM 768 C C . VAL A 1 99 ? -7.012 -7.047 -7.664 1.00 91.50 99 VAL A C 1
ATOM 770 O O . VAL A 1 99 ? -6.996 -6.850 -8.879 1.00 91.50 99 VAL A O 1
ATOM 773 N N . LEU A 1 100 ? -7.964 -6.544 -6.882 1.00 89.38 100 LEU A N 1
ATOM 774 C CA . LEU A 1 100 ? -9.085 -5.770 -7.410 1.00 89.38 100 LEU A CA 1
ATOM 775 C C . LEU A 1 100 ? -8.633 -4.412 -7.968 1.00 89.38 100 LEU A C 1
ATOM 777 O O . LEU A 1 100 ? -9.169 -3.955 -8.978 1.00 89.38 100 LEU A O 1
ATOM 781 N N . SER A 1 101 ? -7.611 -3.798 -7.369 1.00 87.50 101 SER A N 1
ATOM 782 C CA . SER A 1 101 ? -6.997 -2.571 -7.892 1.00 87.50 101 SER A CA 1
ATOM 783 C C . SER A 1 101 ? -6.299 -2.822 -9.228 1.00 87.50 101 SER A C 1
ATOM 785 O O . SER A 1 101 ? -6.495 -2.058 -10.171 1.00 87.50 101 SER A O 1
ATOM 787 N N . MET A 1 102 ? -5.542 -3.920 -9.345 1.00 87.56 102 MET A N 1
ATOM 788 C CA . MET A 1 102 ? -4.923 -4.330 -10.610 1.00 87.56 102 MET A CA 1
ATOM 789 C C . MET A 1 102 ? -5.977 -4.596 -11.690 1.00 87.56 102 MET A C 1
ATOM 791 O O . MET A 1 102 ? -5.832 -4.127 -12.817 1.00 87.56 102 MET A O 1
ATOM 795 N N . PHE A 1 103 ? -7.079 -5.264 -11.345 1.00 89.62 103 PHE A N 1
ATOM 796 C CA . PHE A 1 103 ? -8.200 -5.472 -12.263 1.00 89.62 103 PHE A CA 1
ATOM 797 C C . PHE A 1 103 ? -8.824 -4.146 -12.737 1.00 89.62 103 PHE A C 1
ATOM 799 O O . PHE A 1 103 ? -9.093 -3.962 -13.927 1.00 89.62 103 PHE A O 1
ATOM 806 N N . GLY A 1 104 ? -9.003 -3.185 -11.825 1.00 86.00 104 GLY A N 1
ATOM 807 C CA . GLY A 1 104 ? -9.443 -1.830 -12.163 1.00 86.00 104 GLY A CA 1
ATOM 808 C C . GLY A 1 104 ? -8.497 -1.134 -13.145 1.00 86.00 104 GLY A C 1
ATOM 809 O O . GLY A 1 104 ? -8.951 -0.550 -14.124 1.00 86.00 104 GLY A O 1
ATOM 810 N N . MET A 1 105 ? -7.181 -1.250 -12.949 1.00 84.56 105 MET A N 1
ATOM 811 C CA . MET A 1 105 ? -6.184 -0.674 -13.862 1.00 84.56 105 MET A CA 1
ATOM 812 C C . MET A 1 105 ? -6.218 -1.318 -15.254 1.00 84.56 105 MET A C 1
ATOM 814 O O . MET A 1 105 ? -6.220 -0.600 -16.253 1.00 84.56 105 MET A O 1
ATOM 818 N N . VAL A 1 106 ? -6.309 -2.651 -15.334 1.00 86.75 106 VAL A N 1
ATOM 819 C CA . VAL A 1 106 ? -6.373 -3.394 -16.610 1.00 86.75 106 VAL A CA 1
ATOM 820 C C . VAL A 1 106 ? -7.619 -3.025 -17.422 1.00 86.75 106 VAL A C 1
ATOM 822 O O . VAL A 1 106 ? -7.577 -2.989 -18.648 1.00 86.75 106 VAL A O 1
ATOM 825 N N . THR A 1 107 ? -8.719 -2.684 -16.752 1.00 88.50 107 THR A N 1
ATOM 826 C CA . THR A 1 107 ? -9.982 -2.264 -17.384 1.00 88.50 107 THR A CA 1
ATOM 827 C C . THR A 1 107 ? -10.058 -0.754 -17.656 1.00 88.50 107 THR A C 1
ATOM 829 O O . THR A 1 107 ? -11.153 -0.201 -17.761 1.00 88.50 107 THR A O 1
ATOM 832 N N . LEU A 1 108 ? -8.912 -0.066 -17.766 1.00 85.69 108 LEU A N 1
ATOM 833 C CA . LEU A 1 108 ? -8.823 1.387 -17.983 1.00 85.69 108 LEU A CA 1
ATOM 834 C C . LEU A 1 108 ? -9.592 2.201 -16.927 1.00 85.69 108 LEU A C 1
ATOM 836 O O . LEU A 1 108 ? -10.247 3.192 -17.239 1.00 85.69 108 LEU A O 1
ATOM 840 N N . LEU A 1 109 ? -9.518 1.769 -15.664 1.00 84.94 109 LEU A N 1
ATOM 841 C CA . LEU A 1 109 ? -10.190 2.357 -14.498 1.00 84.94 109 LEU A CA 1
ATOM 842 C C . LEU A 1 109 ? -11.722 2.216 -14.479 1.00 84.94 109 LEU A C 1
ATOM 844 O O . LEU A 1 109 ? -12.338 2.571 -13.474 1.00 84.94 109 LEU A O 1
ATOM 848 N N . LEU A 1 110 ? -12.351 1.646 -15.513 1.00 86.38 110 LEU A N 1
ATOM 849 C CA . LEU A 1 110 ? -13.802 1.416 -15.533 1.00 86.38 110 LEU A CA 1
ATOM 850 C C . LEU A 1 110 ? -14.226 0.355 -14.513 1.00 86.38 110 LEU A C 1
ATOM 852 O O . LEU A 1 110 ? -15.250 0.517 -13.851 1.00 86.38 110 LEU A O 1
ATOM 856 N N . GLY A 1 111 ? -13.421 -0.693 -14.316 1.00 79.69 111 GLY A N 1
ATOM 857 C CA . GLY A 1 111 ? -13.680 -1.713 -13.296 1.00 79.69 111 GLY A CA 1
ATOM 858 C C . GLY A 1 111 ? -13.724 -1.138 -11.879 1.00 79.69 111 GLY A C 1
ATOM 859 O O . GLY A 1 111 ? -14.458 -1.642 -11.028 1.00 79.69 111 GLY A O 1
ATOM 860 N N . THR A 1 112 ? -13.028 -0.024 -11.635 1.00 81.44 112 THR A N 1
ATOM 861 C CA . THR A 1 112 ? -13.020 0.673 -10.342 1.00 81.44 112 THR A CA 1
ATOM 862 C C . THR A 1 112 ? -14.398 1.222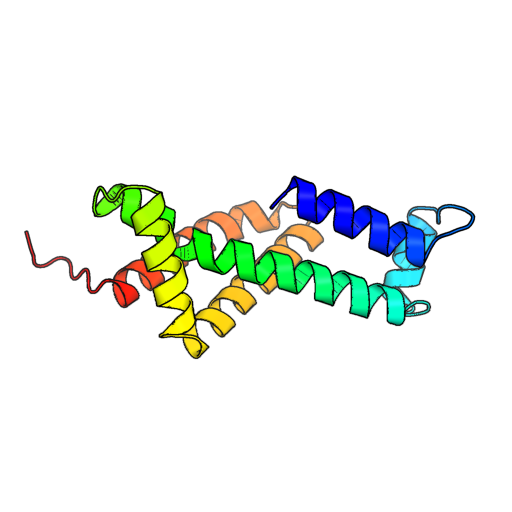 -9.962 1.00 81.44 112 THR A C 1
ATOM 864 O O . THR A 1 112 ? -14.693 1.329 -8.774 1.00 81.44 112 THR A O 1
ATOM 867 N N . LEU A 1 113 ? -15.282 1.494 -10.932 1.00 87.06 113 LEU A N 1
ATOM 868 C CA . LEU A 1 113 ? -16.660 1.931 -10.659 1.00 87.06 113 LEU A CA 1
ATOM 869 C C . LEU A 1 113 ? -17.471 0.874 -9.903 1.00 87.06 113 LEU A C 1
ATOM 871 O O . LEU A 1 113 ? -18.337 1.221 -9.107 1.00 87.06 113 LEU A O 1
ATOM 875 N N . VAL A 1 114 ? -17.177 -0.407 -10.135 1.00 86.31 114 VAL A N 1
ATOM 876 C CA . VAL A 1 114 ? -17.833 -1.536 -9.459 1.00 86.31 114 VAL A CA 1
ATOM 877 C C . VAL A 1 114 ? -17.024 -1.981 -8.242 1.00 86.31 114 VAL A C 1
ATOM 879 O O . VAL A 1 114 ? -17.577 -2.230 -7.171 1.00 86.31 114 VAL A O 1
ATOM 882 N N . VAL A 1 115 ? -15.698 -2.038 -8.386 1.00 86.06 115 VAL A N 1
ATOM 883 C CA . VAL A 1 115 ? -14.776 -2.444 -7.318 1.00 86.06 115 VAL A CA 1
ATOM 884 C C . VAL A 1 115 ? -14.815 -1.474 -6.138 1.00 86.06 115 VAL A C 1
ATOM 886 O O . VAL A 1 115 ? -14.778 -1.921 -4.998 1.00 86.06 115 VAL A O 1
ATOM 889 N N . GLY A 1 116 ? -14.919 -0.166 -6.383 1.00 83.19 116 GLY A N 1
ATOM 890 C CA . GLY A 1 116 ? -14.949 0.856 -5.335 1.00 83.19 116 GLY A CA 1
ATOM 891 C C . GLY A 1 116 ? -16.084 0.640 -4.327 1.00 83.19 116 GLY A C 1
ATOM 892 O O . GLY A 1 116 ? -15.800 0.467 -3.140 1.00 83.19 116 GLY A O 1
ATOM 893 N N . PRO A 1 117 ? -17.357 0.581 -4.768 1.00 86.25 117 PRO A N 1
ATOM 894 C CA . PRO A 1 117 ? -18.485 0.261 -3.894 1.00 86.25 117 PRO A CA 1
ATOM 895 C C . PRO A 1 117 ? -18.345 -1.093 -3.187 1.00 86.25 117 PRO A C 1
ATOM 897 O O . PRO A 1 117 ? -18.626 -1.193 -1.992 1.00 86.25 117 PRO A O 1
ATOM 900 N N . LEU A 1 118 ? -17.869 -2.122 -3.899 1.00 85.81 118 LEU A N 1
ATOM 901 C CA . LEU A 1 118 ? -17.686 -3.466 -3.346 1.00 85.81 118 LEU A CA 1
ATOM 902 C C . LEU A 1 118 ? -16.653 -3.480 -2.209 1.00 85.81 118 LEU A C 1
ATOM 904 O O . LEU A 1 118 ? -16.927 -3.995 -1.124 1.00 85.81 118 LEU A O 1
ATOM 908 N N . LEU A 1 119 ? -15.486 -2.874 -2.440 1.00 85.00 119 LEU A N 1
ATOM 909 C CA . LEU A 1 119 ? -14.425 -2.739 -1.444 1.00 85.00 119 LEU A CA 1
ATOM 910 C C . LEU A 1 119 ? -14.872 -1.883 -0.263 1.00 85.00 119 LEU A C 1
ATOM 912 O O . LEU A 1 119 ? -14.553 -2.222 0.873 1.00 85.00 119 LEU A O 1
ATOM 916 N N . GLY A 1 120 ? -15.628 -0.811 -0.506 1.00 82.75 120 GLY A N 1
ATOM 917 C CA . GLY A 1 120 ? -16.185 0.025 0.555 1.00 82.75 120 GLY A CA 1
ATOM 918 C C . GLY A 1 120 ? -17.112 -0.764 1.481 1.00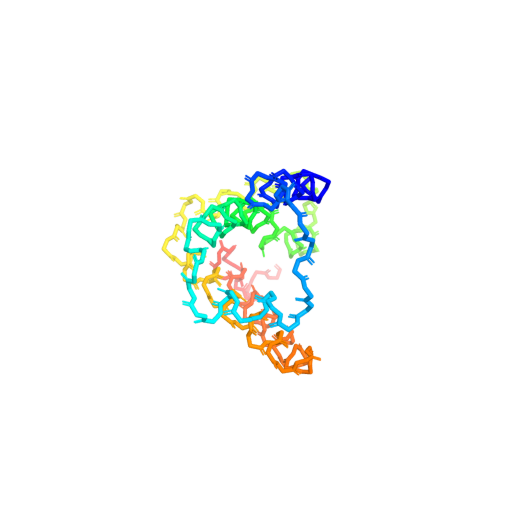 82.75 120 GLY A C 1
ATOM 919 O O . GLY A 1 120 ? -16.933 -0.742 2.698 1.00 82.75 120 GLY A O 1
ATOM 920 N N . HIS A 1 121 ? -18.051 -1.523 0.912 1.00 85.00 121 HIS A N 1
ATOM 921 C CA . HIS A 1 121 ? -18.973 -2.357 1.685 1.00 85.00 121 HIS A CA 1
ATOM 922 C C . HIS A 1 121 ? -18.243 -3.464 2.457 1.00 85.00 121 HIS A C 1
ATOM 924 O O . HIS A 1 121 ? -18.516 -3.693 3.631 1.00 85.00 121 HIS A O 1
ATOM 930 N N . ALA A 1 122 ? -17.278 -4.137 1.837 1.00 83.81 122 ALA A N 1
ATOM 931 C CA . ALA A 1 122 ? -16.533 -5.199 2.501 1.00 83.81 122 ALA A CA 1
ATOM 932 C C . ALA A 1 122 ? -15.564 -4.669 3.580 1.00 83.81 122 ALA A C 1
ATOM 934 O O . ALA A 1 122 ? -15.465 -5.266 4.649 1.00 83.81 122 ALA A O 1
ATOM 935 N N . THR A 1 123 ? -14.932 -3.508 3.364 1.00 81.62 123 THR A N 1
ATOM 936 C CA . THR A 1 123 ? -14.111 -2.836 4.391 1.00 81.62 123 THR A CA 1
ATOM 937 C C . THR A 1 123 ? -14.962 -2.426 5.590 1.00 81.62 123 THR A C 1
ATOM 939 O O . THR A 1 123 ? -14.510 -2.535 6.726 1.00 81.62 123 THR A O 1
ATOM 942 N N . TRP A 1 124 ? -16.211 -2.003 5.361 1.00 82.50 124 TRP A N 1
ATOM 943 C CA . TRP A 1 124 ? -17.165 -1.729 6.434 1.00 82.50 124 TRP A CA 1
ATOM 944 C C . TRP A 1 124 ? -17.441 -2.969 7.292 1.00 82.50 124 TRP A C 1
ATOM 946 O O . TRP A 1 124 ? -17.374 -2.886 8.516 1.00 82.50 124 TRP A O 1
ATOM 956 N N . HIS A 1 125 ? -17.684 -4.129 6.677 1.00 82.50 125 HIS A N 1
ATOM 957 C CA . HIS A 1 125 ? -17.861 -5.382 7.425 1.00 82.50 125 HIS A CA 1
ATOM 958 C C . HIS A 1 125 ? -16.597 -5.778 8.192 1.00 82.50 125 HIS A C 1
ATOM 960 O O . HIS A 1 125 ? -16.676 -6.033 9.390 1.00 82.50 125 HIS A O 1
ATOM 966 N N . ALA A 1 126 ? -15.423 -5.706 7.558 1.00 78.94 126 ALA A N 1
ATOM 967 C CA . ALA A 1 126 ? -14.151 -5.980 8.227 1.00 78.94 126 ALA A CA 1
ATOM 968 C C . ALA A 1 126 ? -13.913 -5.054 9.436 1.00 78.94 126 ALA A C 1
ATOM 970 O O . ALA A 1 126 ? -13.467 -5.499 10.492 1.00 78.94 126 ALA A O 1
ATOM 971 N N . PHE A 1 127 ? -14.246 -3.766 9.314 1.00 79.25 127 PHE A N 1
ATOM 972 C CA . PHE A 1 127 ? -14.185 -2.813 10.421 1.00 79.25 127 PHE A CA 1
ATOM 973 C C . PHE A 1 127 ? -15.106 -3.208 11.583 1.00 79.25 127 PHE A C 1
ATOM 975 O O . PHE A 1 127 ? -14.697 -3.132 12.747 1.00 79.25 127 PHE A O 1
ATOM 982 N N . ARG A 1 128 ? -16.340 -3.631 11.289 1.00 79.62 128 ARG A N 1
ATOM 983 C CA . ARG A 1 128 ? -17.304 -4.032 12.318 1.00 79.62 128 ARG A CA 1
ATOM 984 C C . ARG A 1 128 ? -16.831 -5.249 13.098 1.00 79.62 128 ARG A C 1
ATOM 986 O O . ARG A 1 128 ? -16.870 -5.220 14.328 1.00 79.62 128 ARG A O 1
ATOM 993 N N . ASP A 1 129 ? -16.309 -6.246 12.392 1.00 82.06 129 ASP A N 1
ATOM 994 C CA . ASP A 1 129 ? -15.773 -7.469 12.990 1.00 82.06 129 ASP A CA 1
ATOM 995 C C . ASP A 1 129 ? -14.549 -7.178 13.869 1.00 82.06 129 ASP A C 1
ATOM 997 O O . ASP A 1 129 ? -14.436 -7.702 14.975 1.00 82.06 129 ASP A O 1
ATOM 1001 N N . LEU A 1 130 ? -13.660 -6.276 13.434 1.00 78.69 130 LEU A N 1
ATOM 1002 C CA . LEU A 1 130 ? -12.473 -5.879 14.202 1.00 78.69 130 LEU A CA 1
ATOM 1003 C C . LEU A 1 130 ? -12.791 -5.049 15.451 1.00 78.69 130 LEU A C 1
ATOM 1005 O O . LEU A 1 130 ? -12.002 -5.033 16.394 1.00 78.69 130 LEU A O 1
ATOM 1009 N N . THR A 1 131 ? -13.902 -4.310 15.450 1.00 76.06 131 THR A N 1
ATOM 1010 C CA . THR A 1 131 ? -14.248 -3.370 16.529 1.00 76.06 131 THR A CA 1
ATOM 1011 C C . THR A 1 131 ? -15.390 -3.833 17.427 1.00 76.06 131 THR A C 1
ATOM 1013 O O . THR A 1 131 ? -15.706 -3.126 18.389 1.00 76.06 131 THR A O 1
ATOM 1016 N N . GLY A 1 132 ? -15.991 -4.993 17.139 1.00 67.06 132 GLY A N 1
ATOM 1017 C CA . GLY A 1 132 ? -17.076 -5.585 17.924 1.00 67.06 132 GLY A CA 1
ATOM 1018 C C . GLY A 1 132 ? -18.377 -4.781 17.891 1.00 67.06 132 GLY A C 1
ATOM 1019 O O . GLY A 1 132 ? -19.150 -4.837 18.842 1.00 67.06 132 GLY A O 1
ATOM 1020 N N . THR A 1 133 ? -18.624 -3.997 16.839 1.00 57.47 133 THR A N 1
ATOM 1021 C CA . THR A 1 133 ? -19.851 -3.191 16.724 1.00 57.47 133 THR A CA 1
ATOM 1022 C C . THR A 1 133 ? -21.032 -4.061 16.271 1.00 57.47 133 THR A C 1
ATOM 1024 O O . THR A 1 133 ? -21.405 -4.108 15.093 1.00 57.47 133 THR A O 1
ATOM 1027 N N . THR A 1 134 ? -21.658 -4.772 17.209 1.00 55.78 134 THR A N 1
ATOM 1028 C CA . THR A 1 134 ? -23.013 -5.319 17.033 1.00 55.78 134 THR A CA 1
ATOM 1029 C C . THR A 1 134 ? -24.047 -4.181 17.092 1.00 55.78 134 THR A C 1
ATOM 1031 O O . THR A 1 134 ? -23.879 -3.257 17.884 1.00 55.78 134 THR A O 1
ATOM 1034 N N . PRO A 1 135 ? -25.131 -4.205 16.286 1.00 50.84 135 PRO A N 1
ATOM 1035 C CA . PRO A 1 135 ? -26.189 -3.182 16.312 1.00 50.84 135 PRO A CA 1
ATOM 1036 C C . PRO A 1 135 ? -27.008 -3.082 17.618 1.00 50.84 135 PRO A C 1
ATOM 1038 O O . PRO A 1 135 ? -28.037 -2.416 17.609 1.00 50.84 135 PRO A O 1
ATOM 1041 N N . GLU A 1 136 ? -26.621 -3.750 18.709 1.00 48.62 136 GLU A N 1
ATOM 1042 C CA . GLU A 1 136 ? -27.449 -3.869 19.923 1.00 48.62 136 GLU A CA 1
ATOM 1043 C C . GLU A 1 136 ? -27.038 -2.977 21.101 1.00 48.62 136 GLU A C 1
ATOM 1045 O O . GLU A 1 136 ? -27.792 -2.890 22.066 1.00 48.62 136 GLU A O 1
ATOM 1050 N N . SER A 1 137 ? -25.911 -2.264 21.055 1.00 47.47 137 SER A N 1
ATOM 1051 C CA . SER A 1 137 ? -25.630 -1.243 22.076 1.00 47.47 137 SER A CA 1
ATOM 1052 C C . SER A 1 137 ? -26.045 0.135 21.562 1.00 47.47 137 SER A C 1
ATOM 1054 O O . SER A 1 137 ? -25.219 0.876 21.022 1.00 47.47 137 SER A O 1
ATOM 1056 N N . ILE A 1 138 ? -27.349 0.401 21.678 1.00 44.94 138 ILE A N 1
ATOM 1057 C CA . ILE A 1 138 ? -27.967 1.737 21.624 1.00 44.94 138 ILE A CA 1
ATOM 1058 C C . ILE A 1 138 ? -27.299 2.656 22.651 1.00 44.94 138 ILE A C 1
ATOM 1060 O O . ILE A 1 138 ? -27.061 2.180 23.785 1.00 44.94 138 ILE A O 1
#

Radius of gyration: 18.6 Å; chains: 1; bounding box: 49×26×48 Å

Secondary structure (DSSP, 8-state):
-HHHHHHHHHHHHHHH--SSPPPHHHHHHHHHH-TTHHHHHHHHHHHHHHHHHHHHHHTTHHHHHHHS---HHHHHHHHHHHHHH-HHHHHHHHHHHHHHHHHHHHTTTSTHHHHHHHHHHHHHHHHHHHHT--TT--

Foldseek 3Di:
DVVVLVVVLVVLCCVVPVDDDDDPVVVVVCVVVVVPVVSVVSNVVSVVVVLVLCQQQPLQQVVCCVVVVDDSVVSSVVSNVLCVVCVPVSVVLSVVVVVQVVVCVVVVNPSVVVVVVVNVVVSVVVNCVSVVDDVPPD

pLDDT: mean 85.05, std 10.58, range [44.94, 95.94]

Sequence (138 aa):
LYLGWVSASVMVFAAFYSGEFPTLGEFFRHLIMTEHMDFLIVYFSVGSMFGVIIFSISIISIPLIKDKQMDALSATVASVRAVIFNPGPMIVWAGFIAVLSMFGMVTLLLGTLVVGPLLGHATWHAFRDLTGTTPESI